Protein AF-C6J745-F1 (afdb_monomer)

Foldseek 3Di:
DLVVCQVCVVPDVDDDDDDDDPPRLVVLQVVVVVLVVCVVVQWADPDSRDIDHDD

Mean predicted aligned error: 2.77 Å

Secondary structure (DSSP, 8-state):
-HHHHHHHTTT-S--------SSHHHHHHHHHHHHHTTGGGTEEE-SSS-EEE--

Structure (mmCIF, N/CA/C/O backbone):
data_AF-C6J745-F1
#
_entry.id   AF-C6J745-F1
#
loop_
_atom_site.group_PDB
_atom_site.id
_atom_site.type_symbol
_atom_site.label_atom_id
_atom_site.label_alt_id
_atom_site.label_comp_id
_atom_site.label_asym_id
_atom_site.label_entity_id
_atom_site.label_seq_id
_atom_site.pdbx_PDB_ins_code
_atom_site.Cartn_x
_atom_site.Cartn_y
_atom_site.Cartn_z
_atom_site.occupancy
_atom_site.B_iso_or_equiv
_atom_site.auth_seq_id
_atom_site.auth_comp_id
_atom_site.auth_asym_id
_atom_site.auth_atom_id
_atom_site.pdbx_PDB_model_num
ATOM 1 N N . MET A 1 1 ? 2.723 9.098 4.383 1.00 82.44 1 MET A N 1
ATOM 2 C CA . MET A 1 1 ? 1.903 8.063 3.715 1.00 82.44 1 MET A CA 1
ATOM 3 C C . MET A 1 1 ? 1.507 6.961 4.689 1.00 82.44 1 MET A C 1
ATOM 5 O O . MET A 1 1 ? 0.315 6.788 4.876 1.00 82.44 1 MET A O 1
ATOM 9 N N . LEU A 1 2 ? 2.454 6.277 5.350 1.00 89.81 2 LEU A N 1
ATOM 10 C CA . LEU A 1 2 ? 2.136 5.219 6.324 1.00 89.81 2 LEU A CA 1
ATOM 11 C C . LEU A 1 2 ? 1.178 5.683 7.437 1.00 89.81 2 LEU A C 1
ATOM 13 O O . LEU A 1 2 ? 0.170 5.034 7.667 1.00 89.81 2 LEU A O 1
ATOM 17 N N . GLU A 1 3 ? 1.417 6.857 8.027 1.00 92.69 3 GLU A N 1
ATOM 18 C CA . GLU A 1 3 ? 0.510 7.477 9.014 1.00 92.69 3 GLU A CA 1
ATOM 19 C C . GLU A 1 3 ? -0.936 7.632 8.515 1.00 92.69 3 GLU A C 1
ATOM 21 O O . GLU A 1 3 ? -1.887 7.399 9.254 1.00 92.69 3 GLU A O 1
ATOM 26 N N . PHE A 1 4 ? -1.119 7.983 7.240 1.00 92.50 4 PHE A N 1
ATOM 27 C CA . PHE A 1 4 ? -2.452 8.073 6.645 1.00 92.50 4 PHE A CA 1
ATOM 28 C C . PHE A 1 4 ? -3.093 6.689 6.502 1.00 92.50 4 PHE A C 1
ATOM 30 O O . PHE A 1 4 ? -4.265 6.523 6.812 1.00 92.50 4 PHE A O 1
ATOM 37 N N . LEU A 1 5 ? -2.328 5.684 6.068 1.00 93.38 5 LEU A N 1
ATOM 38 C CA . LEU A 1 5 ? -2.841 4.319 5.951 1.00 93.38 5 LEU A CA 1
ATOM 39 C C . LEU A 1 5 ? -3.214 3.737 7.323 1.00 93.38 5 LEU A C 1
ATOM 41 O O . LEU A 1 5 ? -4.244 3.079 7.441 1.00 93.38 5 LEU A O 1
ATOM 45 N N . ARG A 1 6 ? -2.432 4.032 8.368 1.00 93.62 6 ARG A N 1
ATOM 46 C CA . ARG A 1 6 ? -2.747 3.647 9.751 1.00 93.62 6 ARG A CA 1
ATOM 47 C C . ARG A 1 6 ? -4.006 4.325 10.272 1.00 93.62 6 ARG A C 1
ATOM 49 O O . ARG A 1 6 ? -4.828 3.663 10.894 1.00 93.62 6 ARG A O 1
ATOM 56 N N . SER A 1 7 ? -4.190 5.619 10.003 1.00 95.06 7 SER A N 1
ATOM 57 C CA . SER A 1 7 ? -5.363 6.344 10.507 1.00 95.06 7 SER A CA 1
ATOM 58 C C . SER A 1 7 ? -6.679 5.851 9.900 1.00 95.06 7 SER A C 1
ATOM 60 O O . SER A 1 7 ? -7.716 5.930 10.559 1.00 95.06 7 SER A O 1
ATOM 62 N N . ILE A 1 8 ? -6.642 5.302 8.681 1.00 94.19 8 ILE A N 1
ATOM 63 C CA . ILE A 1 8 ? -7.822 4.726 8.023 1.00 94.19 8 ILE A CA 1
ATOM 64 C C . ILE A 1 8 ? -7.985 3.217 8.256 1.00 94.19 8 ILE A C 1
ATOM 66 O O . ILE A 1 8 ? -9.094 2.712 8.093 1.00 94.19 8 ILE A O 1
ATOM 70 N N . ALA A 1 9 ? -6.939 2.490 8.665 1.00 93.62 9 ALA A N 1
ATOM 71 C CA . ALA A 1 9 ? -6.990 1.035 8.859 1.00 93.62 9 ALA A CA 1
ATOM 72 C C . ALA A 1 9 ? -8.142 0.547 9.775 1.00 93.62 9 ALA A C 1
ATOM 74 O O . ALA A 1 9 ? -8.735 -0.483 9.465 1.00 93.62 9 ALA A O 1
ATOM 75 N N . PRO A 1 10 ? -8.543 1.264 10.850 1.00 93.06 10 PRO A N 1
ATOM 76 C CA . PRO A 1 10 ? -9.680 0.851 11.679 1.00 93.06 10 PRO A CA 1
ATOM 77 C C . PRO A 1 10 ? -11.061 1.036 11.031 1.00 93.06 10 PRO A C 1
ATOM 79 O O . PRO A 1 10 ? -12.036 0.471 11.524 1.00 93.06 10 PRO A O 1
ATOM 82 N N . ILE A 1 11 ? -11.178 1.862 9.985 1.00 95.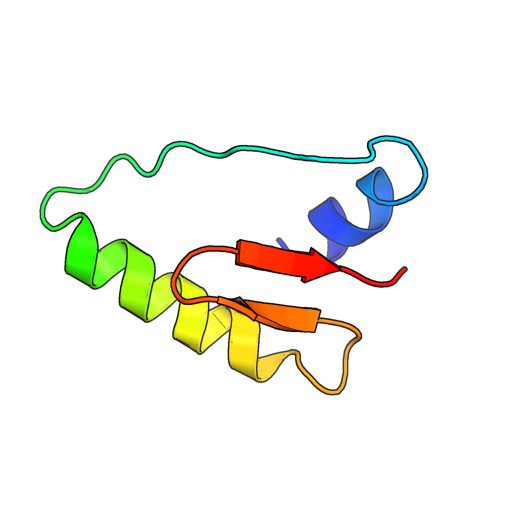12 11 ILE A N 1
ATOM 83 C CA . ILE A 1 11 ? -12.470 2.271 9.398 1.00 95.12 11 ILE A 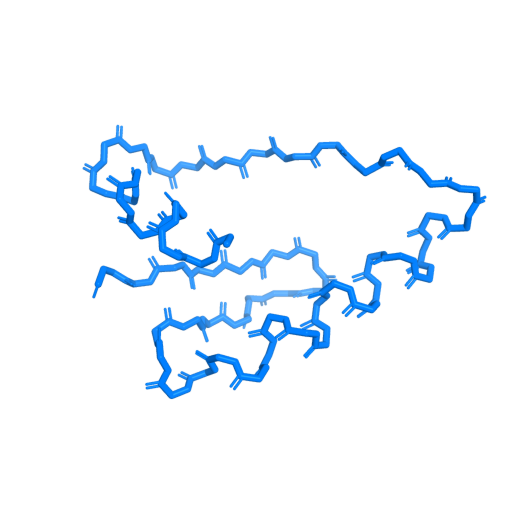CA 1
ATOM 84 C C . ILE A 1 11 ? -12.708 1.717 7.990 1.00 95.12 11 ILE A C 1
ATOM 86 O O . ILE A 1 11 ? -13.821 1.829 7.479 1.00 95.12 11 ILE A O 1
ATOM 90 N N . THR A 1 12 ? -11.691 1.128 7.357 1.00 94.31 12 THR A N 1
ATOM 91 C CA . THR A 1 12 ? -11.814 0.491 6.043 1.00 94.31 12 THR A CA 1
ATOM 92 C C . THR A 1 12 ? -11.043 -0.821 6.000 1.00 94.31 12 THR A C 1
ATOM 94 O O . THR A 1 12 ? -9.872 -0.879 6.360 1.00 94.31 12 THR A O 1
ATOM 97 N N . GLU A 1 13 ? -11.699 -1.883 5.536 1.00 93.19 13 GLU A N 1
ATOM 98 C CA . GLU A 1 13 ? -11.100 -3.220 5.436 1.00 93.19 13 GLU A CA 1
ATOM 99 C C . GLU A 1 13 ? -10.070 -3.310 4.301 1.00 93.19 13 GLU A C 1
ATOM 101 O O . GLU A 1 13 ? -9.049 -3.987 4.422 1.00 93.19 13 GLU A O 1
ATOM 106 N N . ARG A 1 14 ? -10.330 -2.620 3.184 1.00 95.25 14 ARG A N 1
ATOM 107 C CA . ARG A 1 14 ? -9.510 -2.684 1.973 1.00 95.25 14 ARG A CA 1
ATOM 108 C C . ARG A 1 14 ? -9.445 -1.324 1.288 1.00 95.25 14 ARG A C 1
ATOM 110 O O . ARG A 1 14 ? -10.431 -0.591 1.251 1.00 95.25 14 ARG A O 1
ATOM 117 N N . VAL A 1 15 ? -8.279 -1.007 0.732 1.00 94.06 15 VAL A N 1
ATOM 118 C CA . VAL A 1 15 ? -8.057 0.170 -0.110 1.00 94.06 15 VAL A CA 1
ATOM 119 C C . VAL A 1 15 ? -7.324 -0.280 -1.363 1.00 94.06 15 VAL A C 1
ATOM 121 O O . VAL A 1 15 ? -6.195 -0.757 -1.282 1.00 94.06 15 VAL A O 1
ATOM 124 N N . ASP A 1 16 ? -7.962 -0.115 -2.514 1.00 94.62 16 ASP A N 1
ATOM 125 C CA . ASP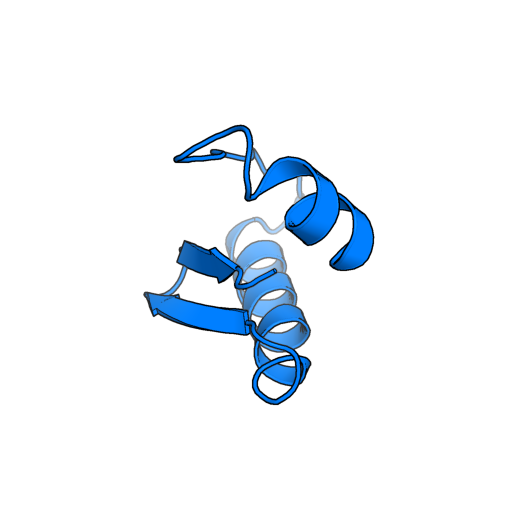 A 1 16 ? -7.330 -0.318 -3.813 1.00 94.62 16 ASP A CA 1
ATOM 126 C C . ASP A 1 16 ? -6.876 1.044 -4.364 1.00 94.62 16 ASP A C 1
ATOM 128 O O . ASP A 1 16 ? -7.616 2.029 -4.313 1.00 94.62 16 ASP A O 1
ATOM 132 N N . VAL A 1 17 ? -5.644 1.118 -4.872 1.00 90.75 17 VAL A N 1
ATOM 133 C CA . VAL A 1 17 ? -5.034 2.363 -5.363 1.00 90.75 17 VAL A CA 1
ATOM 134 C C . VAL A 1 17 ? -4.557 2.167 -6.796 1.00 90.75 17 VAL A C 1
ATOM 136 O O . VAL A 1 17 ? -3.944 1.155 -7.127 1.00 90.75 17 VAL A O 1
ATOM 139 N N . MET A 1 18 ? -4.807 3.157 -7.651 1.00 93.31 18 MET A N 1
ATOM 140 C CA . MET A 1 18 ? -4.269 3.189 -9.008 1.00 93.31 18 MET A CA 1
ATOM 141 C C . MET A 1 18 ? -2.949 3.966 -9.039 1.00 93.31 18 MET A C 1
ATOM 143 O O . MET A 1 18 ? -2.883 5.098 -8.564 1.00 93.31 18 MET A O 1
ATOM 147 N N . LEU A 1 19 ? -1.910 3.382 -9.639 1.00 91.44 19 LEU A N 1
ATOM 148 C CA . LEU A 1 19 ? -0.636 4.060 -9.883 1.00 91.44 19 LEU A CA 1
ATOM 149 C C . LEU A 1 19 ? -0.613 4.663 -11.294 1.00 91.44 19 LEU A C 1
ATOM 151 O O . LEU A 1 19 ? -0.600 3.943 -12.296 1.00 91.44 19 LEU A O 1
ATOM 155 N N . GLU A 1 20 ? -0.569 5.991 -11.375 1.00 94.38 20 GLU A N 1
ATOM 156 C CA . GLU A 1 20 ? -0.343 6.721 -12.625 1.00 94.38 20 GLU A CA 1
ATOM 157 C C . GLU A 1 20 ? 1.166 6.955 -12.802 1.00 94.38 20 GLU A C 1
ATOM 159 O O . GLU A 1 20 ? 1.752 7.856 -12.203 1.00 94.38 20 GLU A O 1
ATOM 164 N N . ALA A 1 21 ? 1.820 6.117 -13.606 1.00 94.44 21 ALA A N 1
ATOM 165 C CA . ALA A 1 21 ? 3.254 6.206 -13.871 1.00 94.44 21 ALA A CA 1
ATOM 166 C C . ALA A 1 21 ? 3.577 5.824 -15.320 1.00 94.44 21 ALA A C 1
ATOM 168 O O . ALA A 1 21 ? 2.905 4.981 -15.9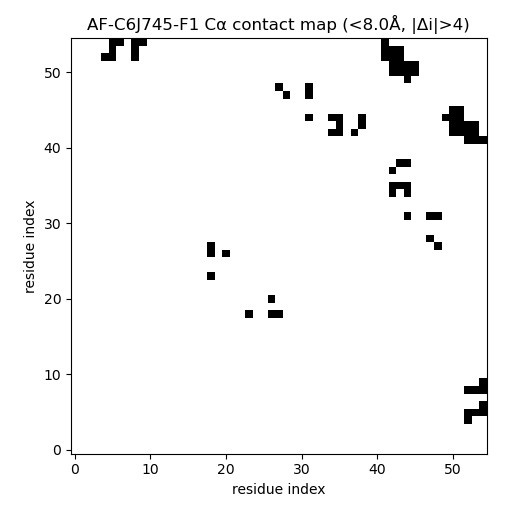17 1.00 94.44 21 ALA A O 1
ATOM 169 N N . LYS A 1 22 ? 4.649 6.405 -15.882 1.00 91.12 22 LYS A N 1
ATOM 170 C CA . LYS A 1 22 ? 5.143 6.029 -17.222 1.00 91.12 22 LYS A CA 1
ATOM 171 C C . LYS A 1 22 ? 5.670 4.591 -17.262 1.00 91.12 22 LYS A C 1
ATOM 173 O O . LYS A 1 22 ? 5.431 3.883 -18.231 1.00 91.12 22 LYS A O 1
ATOM 178 N N . LEU A 1 23 ? 6.372 4.169 -16.211 1.00 95.06 23 LEU A N 1
ATOM 179 C CA . LEU A 1 23 ? 6.886 2.810 -16.026 1.00 95.06 23 LEU A CA 1
ATOM 180 C C . LEU A 1 23 ? 6.164 2.181 -14.832 1.00 95.06 23 LEU A C 1
ATOM 182 O O . LEU A 1 23 ? 6.653 2.242 -13.707 1.00 95.06 23 LEU A O 1
ATOM 186 N N . LYS A 1 24 ? 4.965 1.643 -15.077 1.00 92.62 24 LYS A N 1
ATOM 187 C CA . LYS A 1 24 ? 4.054 1.167 -14.021 1.00 92.62 24 LYS A CA 1
ATOM 188 C C . LYS A 1 24 ? 4.667 0.060 -13.169 1.00 92.62 24 LYS A C 1
ATOM 190 O O . LYS A 1 24 ? 4.650 0.174 -11.950 1.00 92.62 24 LYS A O 1
ATOM 195 N N . ASP A 1 25 ? 5.276 -0.939 -13.803 1.00 93.12 25 ASP A N 1
ATOM 196 C CA . ASP A 1 25 ? 5.872 -2.075 -13.090 1.00 93.12 25 ASP A CA 1
ATOM 197 C C . ASP A 1 25 ? 7.030 -1.626 -12.193 1.00 93.12 25 ASP A C 1
ATOM 199 O O . ASP A 1 25 ? 7.095 -1.994 -11.026 1.00 93.12 25 ASP A O 1
ATOM 203 N N . GLY A 1 26 ? 7.896 -0.743 -12.704 1.00 95.44 26 GLY A N 1
ATOM 204 C CA . GLY A 1 26 ? 8.998 -0.182 -11.920 1.00 95.44 26 GLY A CA 1
ATOM 205 C C . GLY A 1 26 ? 8.516 0.673 -10.747 1.00 95.44 26 GLY A C 1
ATOM 206 O O . GLY A 1 26 ? 9.0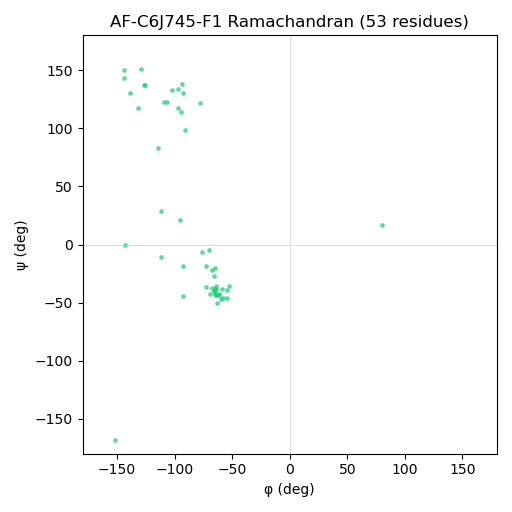81 0.597 -9.660 1.00 95.44 26 GLY A O 1
ATOM 207 N N . ALA A 1 27 ? 7.447 1.451 -10.942 1.00 95.38 27 ALA A N 1
ATOM 208 C CA . ALA A 1 27 ? 6.8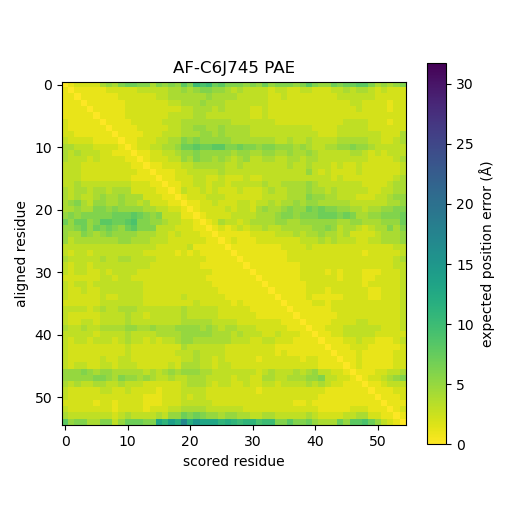43 2.238 -9.871 1.00 95.38 27 ALA A CA 1
ATOM 209 C C . ALA A 1 27 ? 6.216 1.349 -8.786 1.00 95.38 27 ALA A C 1
ATOM 211 O O . ALA A 1 27 ? 6.371 1.641 -7.602 1.00 95.38 27 ALA A O 1
ATOM 212 N N . LEU A 1 28 ? 5.550 0.257 -9.179 1.00 95.44 28 LEU A N 1
ATOM 213 C CA . LEU A 1 28 ? 5.006 -0.723 -8.242 1.00 95.44 28 LEU A CA 1
ATOM 214 C C . LEU A 1 28 ? 6.125 -1.400 -7.447 1.00 95.44 28 LEU A C 1
ATOM 216 O O . LEU A 1 28 ? 6.067 -1.408 -6.221 1.00 95.44 28 LEU A O 1
ATOM 220 N N . SER A 1 29 ? 7.162 -1.915 -8.114 1.00 94.75 29 SER A N 1
ATOM 221 C CA . SER A 1 29 ? 8.294 -2.552 -7.429 1.00 94.75 29 SER A CA 1
ATOM 222 C C . SER A 1 29 ? 8.972 -1.602 -6.441 1.00 94.75 29 SER A C 1
ATOM 224 O O . SER A 1 29 ? 9.179 -1.981 -5.291 1.00 94.75 29 SER A O 1
ATOM 226 N N . ALA A 1 30 ? 9.231 -0.354 -6.843 1.00 94.81 30 ALA A N 1
ATOM 227 C CA . ALA A 1 30 ? 9.813 0.655 -5.959 1.00 94.81 30 ALA A CA 1
ATOM 228 C C . ALA A 1 30 ? 8.913 0.958 -4.748 1.00 94.81 30 ALA A C 1
ATOM 230 O O . ALA A 1 30 ? 9.397 1.018 -3.621 1.00 94.81 30 ALA A O 1
ATOM 231 N N . LEU A 1 31 ? 7.596 1.085 -4.956 1.00 94.31 31 LEU A N 1
ATOM 232 C CA . LEU A 1 31 ? 6.641 1.300 -3.868 1.00 94.31 31 LEU A CA 1
ATOM 233 C C . LEU A 1 31 ? 6.637 0.132 -2.873 1.00 94.31 31 LEU A C 1
ATOM 235 O O . LEU A 1 31 ? 6.615 0.355 -1.663 1.00 94.31 31 LEU A O 1
ATOM 239 N N . MET A 1 32 ? 6.665 -1.106 -3.366 1.00 95.44 32 MET A N 1
ATOM 240 C CA . MET A 1 32 ? 6.688 -2.294 -2.512 1.00 95.44 32 MET A CA 1
ATOM 241 C C . MET A 1 32 ? 8.004 -2.411 -1.731 1.00 95.44 32 MET A C 1
ATOM 243 O O . MET A 1 32 ? 7.981 -2.783 -0.558 1.00 95.44 32 MET A O 1
ATOM 247 N N . GLU A 1 33 ? 9.137 -2.052 -2.340 1.00 95.62 33 GLU A N 1
ATOM 248 C CA . GLU A 1 33 ? 10.434 -1.968 -1.656 1.00 95.62 33 GLU A CA 1
ATOM 249 C C . GLU A 1 33 ? 10.443 -0.889 -0.569 1.00 95.62 33 GLU A C 1
ATOM 251 O O . GLU A 1 33 ? 10.920 -1.141 0.539 1.00 95.62 33 GLU A O 1
ATOM 256 N N . ASP A 1 34 ? 9.885 0.289 -0.852 1.00 94.81 34 ASP A N 1
ATOM 257 C CA . ASP A 1 34 ? 9.762 1.366 0.129 1.00 94.81 34 ASP A CA 1
ATOM 258 C C . ASP A 1 34 ? 8.851 0.951 1.294 1.00 94.81 34 ASP A C 1
ATOM 260 O O . ASP A 1 34 ? 9.207 1.157 2.454 1.00 94.81 34 ASP A O 1
ATOM 264 N N . LEU A 1 35 ? 7.718 0.297 1.012 1.00 94.00 35 LEU A N 1
ATOM 265 C CA . LEU A 1 35 ? 6.811 -0.233 2.036 1.00 94.00 35 LEU A CA 1
ATOM 266 C C . LEU A 1 35 ? 7.457 -1.340 2.880 1.00 94.00 35 LEU A C 1
ATOM 268 O O . LEU A 1 35 ? 7.231 -1.404 4.088 1.00 94.00 35 LEU A O 1
ATOM 272 N N . ALA A 1 36 ? 8.310 -2.176 2.284 1.00 94.38 36 ALA A N 1
ATOM 273 C CA . ALA A 1 36 ? 9.016 -3.237 2.998 1.00 94.38 36 ALA A CA 1
ATOM 274 C C . ALA A 1 36 ? 10.004 -2.712 4.056 1.00 94.38 36 ALA A C 1
ATOM 276 O O . ALA A 1 36 ? 10.338 -3.453 4.983 1.00 94.38 36 ALA A O 1
ATOM 277 N N . ARG A 1 37 ? 10.447 -1.449 3.964 1.00 95.56 37 ARG A N 1
ATOM 278 C CA . ARG A 1 37 ? 11.299 -0.816 4.990 1.00 95.56 37 ARG A CA 1
ATO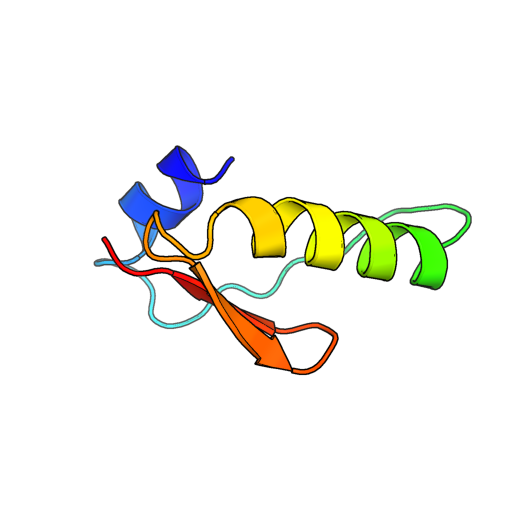M 279 C C . ARG A 1 37 ? 10.566 -0.599 6.313 1.00 95.56 37 ARG A C 1
ATOM 281 O O . ARG A 1 37 ? 11.211 -0.532 7.349 1.00 95.56 37 ARG A O 1
ATOM 288 N N . TYR A 1 38 ? 9.236 -0.563 6.285 1.00 94.88 38 TYR A N 1
ATOM 289 C CA . TYR A 1 38 ? 8.379 -0.346 7.451 1.00 94.88 38 TYR A CA 1
ATOM 290 C C . TYR A 1 38 ? 7.882 -1.657 8.086 1.00 94.88 38 TYR A C 1
ATOM 292 O O . TYR A 1 38 ? 6.877 -1.666 8.796 1.00 94.88 38 TYR A O 1
ATOM 300 N N . ARG A 1 39 ? 8.555 -2.792 7.842 1.00 93.62 39 ARG A N 1
ATOM 301 C CA . ARG A 1 39 ? 8.153 -4.096 8.406 1.00 93.62 39 ARG A CA 1
ATOM 302 C C . ARG A 1 39 ? 8.109 -4.119 9.930 1.00 93.62 39 ARG A C 1
ATOM 304 O O . ARG A 1 39 ? 7.198 -4.705 10.504 1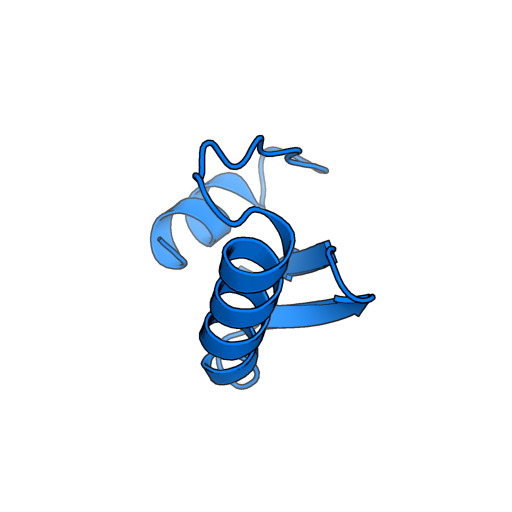.00 93.62 39 ARG A O 1
ATOM 311 N N . GLU A 1 40 ? 9.057 -3.452 10.578 1.00 93.94 40 GLU A N 1
ATOM 312 C CA . GLU A 1 40 ? 9.091 -3.318 12.044 1.00 93.94 40 GLU A CA 1
ATOM 313 C C . GLU A 1 40 ? 8.074 -2.291 12.567 1.00 93.94 40 GLU A C 1
ATOM 315 O O . GLU A 1 40 ? 7.846 -2.175 13.766 1.00 93.94 40 GLU A O 1
ATOM 320 N N . GLU A 1 41 ? 7.420 -1.579 11.653 1.00 93.75 41 GLU A N 1
ATOM 321 C CA . GLU A 1 41 ? 6.444 -0.529 11.903 1.00 93.75 41 GLU A CA 1
ATOM 322 C C . GLU A 1 41 ? 5.033 -0.975 11.468 1.00 93.75 41 GLU A C 1
ATOM 324 O O . GLU A 1 41 ? 4.194 -0.164 11.081 1.00 93.75 41 GLU A O 1
ATOM 329 N N . GLY A 1 42 ? 4.742 -2.277 11.505 1.00 92.31 42 GLY A N 1
ATOM 330 C CA . GLY A 1 42 ? 3.390 -2.791 11.261 1.00 92.31 42 GLY A CA 1
ATOM 331 C C . GLY A 1 42 ? 2.991 -2.897 9.786 1.00 92.31 42 GLY A C 1
ATOM 332 O O . GLY A 1 42 ? 1.803 -3.032 9.492 1.00 92.31 42 GLY A O 1
ATOM 333 N N . VAL A 1 43 ? 3.945 -2.858 8.848 1.00 95.81 43 VAL A N 1
ATOM 334 C CA . VAL A 1 43 ? 3.689 -3.175 7.432 1.00 95.81 43 VAL A CA 1
ATOM 335 C C . VAL A 1 43 ? 4.061 -4.624 7.129 1.00 95.81 43 VAL A C 1
ATOM 337 O O . VAL A 1 43 ? 5.221 -5.019 7.185 1.00 95.81 43 VAL A O 1
ATOM 340 N N . GLU A 1 44 ? 3.087 -5.428 6.728 1.00 96.44 44 GLU A N 1
ATOM 341 C CA . GLU A 1 44 ? 3.304 -6.811 6.308 1.00 96.44 44 GLU A CA 1
ATOM 342 C C . GLU A 1 44 ? 3.091 -6.933 4.795 1.00 96.44 44 GLU A C 1
ATOM 344 O O . GLU A 1 44 ? 2.025 -6.608 4.278 1.00 96.44 44 GLU A O 1
ATOM 349 N N . ILE A 1 45 ? 4.100 -7.411 4.064 1.00 95.69 45 ILE A N 1
ATOM 350 C CA . ILE A 1 45 ? 3.965 -7.685 2.627 1.00 95.69 45 ILE A CA 1
ATOM 351 C C . ILE A 1 45 ? 3.223 -9.010 2.446 1.00 95.69 45 ILE A C 1
ATOM 353 O O . ILE A 1 45 ? 3.702 -10.038 2.926 1.00 95.69 45 ILE A O 1
ATOM 357 N N . LEU A 1 46 ? 2.087 -8.989 1.745 1.00 96.19 46 LEU A N 1
ATOM 358 C CA . LEU A 1 46 ? 1.287 -10.190 1.474 1.00 96.19 46 LEU A CA 1
ATOM 359 C C . LEU A 1 46 ? 1.671 -10.832 0.141 1.00 96.19 46 LEU A C 1
ATOM 361 O O . LEU A 1 46 ? 1.814 -12.049 0.053 1.00 96.19 46 LEU A O 1
ATOM 365 N N . ASP A 1 47 ? 1.844 -10.005 -0.888 1.00 93.88 47 ASP A N 1
ATOM 366 C CA . ASP A 1 47 ? 2.244 -10.415 -2.231 1.00 93.88 47 ASP A CA 1
ATOM 367 C C . ASP A 1 47 ? 3.004 -9.276 -2.943 1.00 93.88 47 ASP A C 1
ATOM 369 O O . ASP A 1 47 ? 3.419 -8.303 -2.315 1.00 93.88 47 ASP A O 1
ATOM 373 N N . GLY A 1 48 ? 3.227 -9.401 -4.255 1.00 91.50 48 GLY A N 1
ATOM 374 C CA . GLY A 1 48 ? 3.970 -8.419 -5.052 1.00 91.50 48 GLY A CA 1
ATOM 375 C C . GLY A 1 48 ? 3.271 -7.071 -5.280 1.00 91.50 48 GLY A C 1
ATOM 376 O O . GLY A 1 48 ? 3.884 -6.192 -5.877 1.00 91.50 48 GLY A O 1
ATOM 377 N N . ALA A 1 49 ? 2.022 -6.895 -4.845 1.00 94.88 49 ALA A N 1
ATOM 378 C CA . ALA A 1 49 ? 1.249 -5.662 -5.014 1.00 94.88 49 ALA A CA 1
ATOM 379 C C . ALA A 1 49 ? 0.335 -5.317 -3.820 1.00 94.88 49 ALA A C 1
ATOM 381 O O . ALA A 1 49 ? -0.355 -4.299 -3.853 1.00 94.88 49 ALA A O 1
ATOM 382 N N . SER A 1 50 ? 0.325 -6.143 -2.773 1.00 96.44 50 SER A N 1
ATOM 383 C CA . SER A 1 50 ? -0.560 -6.012 -1.617 1.00 96.44 50 SER A CA 1
ATOM 384 C C . SER A 1 50 ? 0.229 -6.002 -0.314 1.00 96.44 50 SER A C 1
ATOM 386 O O . SER A 1 50 ? 1.120 -6.827 -0.084 1.00 96.44 50 SER A O 1
ATOM 388 N N . VAL A 1 51 ? -0.166 -5.108 0.590 1.00 96.25 51 VAL A N 1
ATOM 389 C CA . VAL A 1 51 ? 0.362 -5.027 1.954 1.00 96.25 51 VAL A CA 1
ATOM 390 C C . VAL A 1 51 ? -0.777 -5.001 2.965 1.00 96.25 51 VAL A C 1
ATOM 392 O O . VAL A 1 51 ? -1.867 -4.508 2.675 1.00 96.25 51 VAL A O 1
ATOM 395 N N . ARG A 1 52 ? -0.519 -5.506 4.169 1.00 96.19 52 ARG A N 1
ATOM 396 C CA . ARG A 1 52 ? -1.373 -5.323 5.340 1.00 96.19 52 ARG A CA 1
ATOM 397 C C . ARG A 1 52 ? -0.753 -4.262 6.235 1.00 96.19 52 ARG A C 1
ATOM 399 O O . ARG A 1 52 ? 0.440 -4.307 6.521 1.00 96.19 52 ARG A O 1
ATOM 406 N N . ILE A 1 53 ? -1.582 -3.321 6.669 1.00 95.31 5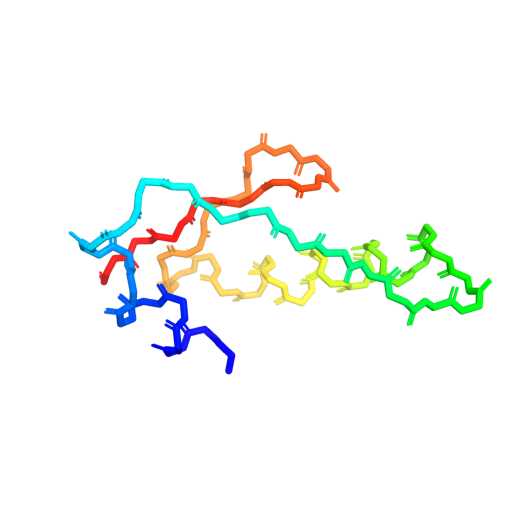3 ILE A N 1
ATOM 407 C CA . ILE A 1 53 ? -1.196 -2.243 7.577 1.00 95.31 53 ILE A CA 1
ATOM 408 C C . ILE A 1 53 ? -1.797 -2.541 8.945 1.00 95.31 53 ILE A C 1
ATOM 410 O O . ILE A 1 53 ? -3.010 -2.713 9.063 1.00 95.31 53 ILE A O 1
ATOM 414 N N . GLN A 1 54 ? -0.944 -2.622 9.959 1.00 91.38 54 GLN A N 1
ATOM 415 C CA . GLN A 1 54 ? -1.346 -2.705 11.356 1.00 91.38 54 GLN A CA 1
ATOM 416 C C . GLN A 1 54 ? -1.371 -1.288 11.962 1.00 91.38 54 GLN A C 1
ATOM 418 O O . GLN A 1 54 ? -0.481 -0.493 11.638 1.00 91.38 54 GLN A O 1
ATOM 423 N N . PRO A 1 55 ? -2.392 -0.956 12.776 1.00 78.38 55 PRO A N 1
ATOM 424 C CA . PRO A 1 55 ? -2.469 0.316 13.493 1.00 78.38 55 PRO A CA 1
ATOM 425 C C . PRO A 1 55 ? -1.275 0.567 14.416 1.00 78.38 55 PRO A C 1
ATOM 427 O O . PRO A 1 55 ? -0.801 -0.407 15.045 1.00 78.38 55 PRO A O 1
#

pLDDT: mean 93.64, std 3.0, range [78.38, 96.44]

Radius of gyration: 11.43 Å; Cα contacts (8 Å, |Δi|>4): 42; chains: 1; bounding box: 24×18×31 Å

Sequence (55 aa):
MLEFLRSIAPITERVDVMLEAKLKDGALSALMEDLARYREEGVEILDGASVRIQP

Solvent-accessible surface area (backbone atoms only — not comparable to full-atom values): 3572 Å² total; per-residue (Å²): 108,69,70,58,54,35,73,43,44,88,80,44,96,75,86,90,81,86,81,90,56,97,53,49,68,61,52,46,52,51,50,51,56,59,48,56,73,34,45,93,69,40,32,43,79,75,55,92,87,44,70,48,72,46,118